Protein AF-A0A661LSS3-F1 (afdb_monomer)

Nearest PDB structures (foldseek):
  2e7u-assembl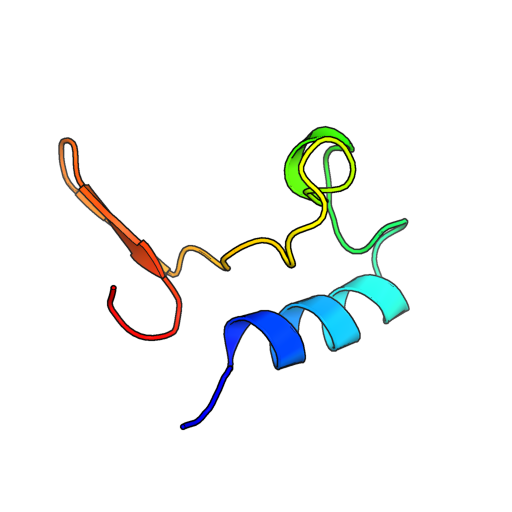y1_A-2  TM=9.623E-01  e=4.816E-05  Thermus thermophilus HB8
  4e77-assembly1_A-2  TM=9.561E-01  e=9.167E-05  Yersinia pestis Pestoides F
  5i92-assembly2_D  TM=9.756E-01  e=4.748E-04  Pseudomonas aeruginosa PAO1
  3k28-assembly2_D  TM=9.584E-01  e=5.885E-04  Bacillus anthracis str. 'Ames Ancestor'
  3k28-assembly1_A  TM=9.613E-01  e=6.789E-04  Bacillus anthracis str. 'Ames Ancestor'

Structure (mmCIF, N/CA/C/O backbone):
data_AF-A0A661LSS3-F1
#
_entry.id   AF-A0A661LSS3-F1
#
loop_
_atom_site.group_PDB
_atom_site.id
_atom_site.type_symbol
_atom_site.label_atom_id
_atom_site.label_alt_id
_atom_site.label_comp_id
_atom_site.label_asym_id
_atom_site.label_entity_id
_atom_site.lab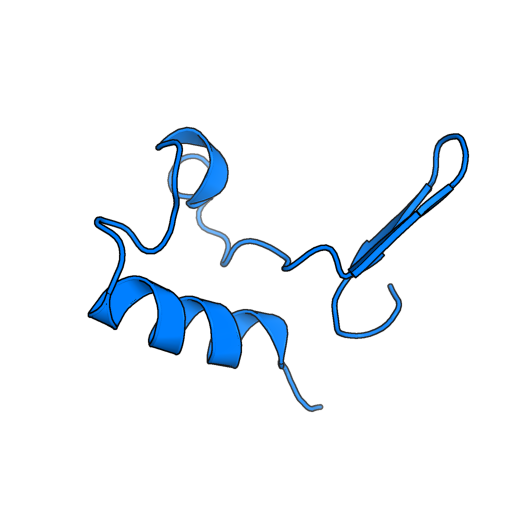el_seq_id
_atom_site.pdbx_PDB_ins_code
_atom_site.Cartn_x
_atom_site.Cartn_y
_atom_site.Cartn_z
_atom_site.occupancy
_atom_site.B_iso_or_equiv
_atom_site.auth_seq_id
_atom_site.auth_comp_id
_atom_site.auth_asym_id
_atom_site.auth_atom_id
_atom_site.pdbx_PDB_model_num
ATOM 1 N N . MET A 1 1 ? 9.409 -3.071 16.446 1.00 48.88 1 MET A N 1
ATOM 2 C CA . MET A 1 1 ? 8.205 -3.002 15.587 1.00 48.88 1 MET A CA 1
ATOM 3 C C . MET A 1 1 ? 8.629 -3.237 14.144 1.00 48.88 1 MET A C 1
ATOM 5 O O . MET A 1 1 ? 9.404 -2.451 13.619 1.00 48.88 1 MET A O 1
ATOM 9 N N . ARG A 1 2 ? 8.234 -4.357 13.528 1.00 56.09 2 ARG A N 1
ATOM 10 C CA . ARG A 1 2 ? 8.542 -4.626 12.113 1.00 56.09 2 ARG A CA 1
ATOM 11 C C . ARG A 1 2 ? 7.461 -3.961 11.262 1.00 56.09 2 ARG A C 1
ATOM 13 O O . ARG A 1 2 ? 6.343 -4.449 11.276 1.00 56.09 2 ARG A O 1
ATOM 20 N N . ASN A 1 3 ? 7.799 -2.883 10.555 1.00 80.69 3 ASN A N 1
ATOM 21 C CA . ASN A 1 3 ? 6.926 -2.272 9.549 1.00 80.69 3 ASN A CA 1
ATOM 22 C C . ASN A 1 3 ? 7.161 -2.986 8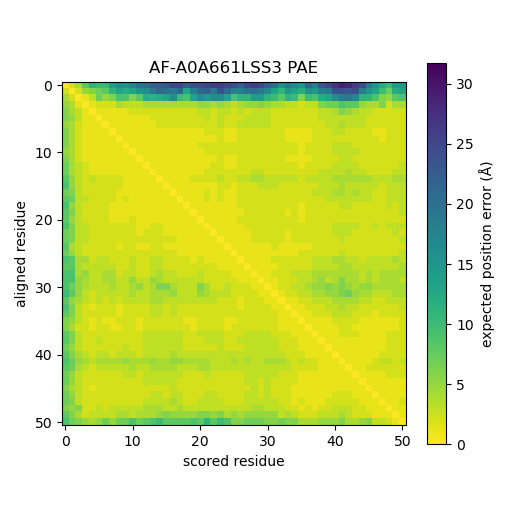.202 1.00 80.69 3 ASN A C 1
ATOM 24 O O . ASN A 1 3 ? 8.006 -2.584 7.396 1.00 80.69 3 ASN A O 1
ATOM 28 N N .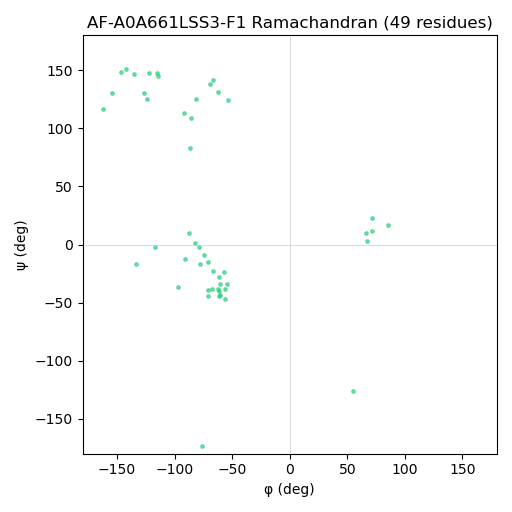 ARG A 1 4 ? 6.497 -4.133 8.022 1.00 90.00 4 ARG A N 1
ATOM 29 C CA . ARG A 1 4 ? 6.585 -4.968 6.817 1.00 90.00 4 ARG A CA 1
ATOM 30 C C . ARG A 1 4 ? 5.966 -4.253 5.625 1.00 90.00 4 ARG A C 1
ATOM 32 O O . ARG A 1 4 ? 6.542 -4.336 4.542 1.00 90.00 4 ARG A O 1
ATOM 39 N N . SER A 1 5 ? 4.864 -3.530 5.830 1.00 92.19 5 SER A N 1
ATOM 40 C CA . SER A 1 5 ? 4.201 -2.747 4.781 1.00 92.19 5 SER A CA 1
ATOM 41 C C . SER A 1 5 ? 5.163 -1.741 4.132 1.00 92.19 5 SER A C 1
ATOM 43 O O . SER A 1 5 ? 5.337 -1.757 2.914 1.00 92.19 5 SER A O 1
ATOM 45 N N . LYS A 1 6 ? 5.928 -0.980 4.928 1.00 92.81 6 LYS A N 1
ATOM 46 C CA . LYS A 1 6 ? 6.968 -0.065 4.420 1.00 92.81 6 LYS A CA 1
ATOM 47 C C . LYS A 1 6 ? 8.065 -0.786 3.634 1.00 92.81 6 LYS A C 1
ATOM 49 O O . LYS A 1 6 ? 8.473 -0.334 2.566 1.00 92.81 6 LYS A O 1
ATOM 54 N N . GLY A 1 7 ? 8.533 -1.929 4.136 1.00 94.75 7 GLY A N 1
ATOM 55 C CA . GLY A 1 7 ? 9.539 -2.737 3.444 1.00 94.75 7 GLY A CA 1
ATOM 56 C C . GLY A 1 7 ? 9.059 -3.254 2.084 1.00 94.75 7 GLY A C 1
ATOM 57 O O . GLY A 1 7 ? 9.829 -3.276 1.124 1.00 94.75 7 GLY A O 1
ATOM 58 N N . LEU A 1 8 ? 7.788 -3.647 1.982 1.00 95.88 8 LEU A N 1
ATOM 59 C CA . LEU A 1 8 ? 7.178 -4.071 0.722 1.00 95.88 8 LEU A CA 1
ATOM 60 C C . LEU A 1 8 ? 6.960 -2.898 -0.229 1.00 95.88 8 LEU A C 1
ATOM 62 O O . LEU A 1 8 ? 7.245 -3.046 -1.414 1.00 95.88 8 LEU A O 1
ATOM 66 N N . PHE A 1 9 ? 6.549 -1.732 0.273 1.00 96.06 9 PHE A N 1
ATOM 67 C CA . PHE A 1 9 ? 6.394 -0.539 -0.555 1.00 96.06 9 PHE A CA 1
ATOM 68 C C . PHE A 1 9 ? 7.724 -0.108 -1.186 1.00 96.06 9 PHE A C 1
ATOM 70 O O . PHE A 1 9 ? 7.792 0.097 -2.396 1.00 96.06 9 PHE A O 1
ATOM 77 N N . LEU A 1 10 ? 8.813 -0.098 -0.407 1.00 95.69 10 LEU A N 1
ATOM 78 C CA . LEU A 1 10 ? 10.164 0.172 -0.916 1.00 95.69 10 LEU A CA 1
ATOM 79 C C . LEU A 1 10 ? 10.617 -0.844 -1.974 1.00 95.69 10 LEU A C 1
ATOM 81 O O . LEU A 1 10 ? 11.344 -0.488 -2.898 1.00 95.69 10 LEU A O 1
ATOM 85 N N . LYS A 1 11 ? 10.211 -2.114 -1.858 1.00 97.19 11 LYS A N 1
ATOM 86 C CA . LYS A 1 11 ? 10.471 -3.119 -2.901 1.00 97.19 11 LYS A CA 1
ATOM 87 C C . LYS A 1 11 ? 9.624 -2.858 -4.145 1.00 97.19 11 LYS A C 1
ATOM 89 O O . LYS A 1 11 ? 10.159 -2.907 -5.245 1.00 97.19 11 LYS A O 1
ATOM 94 N N . ALA A 1 12 ? 8.339 -2.552 -3.976 1.00 97.69 12 ALA A N 1
ATOM 95 C CA . ALA A 1 12 ? 7.417 -2.286 -5.074 1.00 97.69 12 ALA A CA 1
ATOM 96 C C . ALA A 1 12 ? 7.847 -1.067 -5.899 1.00 97.69 12 ALA A C 1
ATOM 98 O O . ALA A 1 12 ? 7.814 -1.128 -7.123 1.00 97.69 12 ALA A O 1
ATOM 99 N N . GLN A 1 13 ? 8.333 -0.001 -5.256 1.00 97.25 13 GLN A N 1
ATOM 100 C CA . GLN A 1 13 ? 8.855 1.191 -5.938 1.00 97.25 13 GLN A CA 1
ATOM 101 C C . GLN A 1 13 ? 10.004 0.893 -6.914 1.00 97.25 13 GLN A C 1
ATOM 103 O O . GLN A 1 13 ? 10.213 1.659 -7.849 1.00 97.25 13 GLN A O 1
ATOM 108 N N . LYS A 1 14 ? 10.732 -0.217 -6.732 1.00 98.38 14 LYS A N 1
ATOM 109 C CA . LYS A 1 14 ? 11.820 -0.622 -7.638 1.00 98.38 14 LYS A CA 1
ATOM 110 C C . LYS A 1 14 ? 11.330 -1.265 -8.936 1.00 98.38 14 LYS A C 1
ATOM 112 O O . LYS A 1 14 ? 12.124 -1.399 -9.858 1.00 98.38 14 LYS A O 1
ATOM 117 N N . ILE A 1 15 ? 10.073 -1.711 -8.991 1.00 98.25 15 ILE A N 1
ATOM 118 C CA . ILE A 1 15 ? 9.552 -2.543 -10.090 1.00 98.25 15 ILE A CA 1
ATOM 119 C C . ILE A 1 15 ? 8.196 -2.083 -10.642 1.00 98.25 15 ILE A C 1
ATOM 121 O O . ILE A 1 15 ? 7.822 -2.489 -11.736 1.00 98.25 15 ILE A O 1
ATOM 125 N N . ILE A 1 16 ? 7.458 -1.240 -9.917 1.00 98.00 16 ILE A N 1
ATOM 126 C CA . ILE A 1 16 ? 6.168 -0.682 -10.332 1.00 98.00 16 ILE A CA 1
ATOM 127 C C . ILE A 1 16 ? 6.257 0.846 -10.203 1.00 98.00 16 ILE A C 1
ATOM 129 O O . ILE A 1 16 ? 6.652 1.330 -9.137 1.00 98.00 16 ILE A O 1
ATOM 133 N N . PRO A 1 17 ? 5.880 1.632 -11.230 1.00 97.38 17 PRO A N 1
ATOM 134 C CA . PRO A 1 17 ? 5.866 3.091 -11.141 1.00 97.38 17 PRO A CA 1
ATOM 135 C C . PRO A 1 17 ? 5.061 3.590 -9.933 1.00 97.38 17 PRO A C 1
ATOM 137 O O . PRO A 1 17 ? 3.901 3.231 -9.741 1.00 97.38 17 PRO A O 1
ATOM 140 N N . GLY A 1 18 ? 5.693 4.394 -9.073 1.00 95.88 18 GLY A N 1
ATOM 141 C CA . GLY A 1 18 ? 5.079 4.866 -7.823 1.00 95.88 18 GLY A CA 1
ATOM 142 C C . GLY A 1 18 ? 4.804 3.768 -6.782 1.00 95.88 18 GLY A C 1
ATOM 143 O O . GLY A 1 18 ? 4.113 4.025 -5.800 1.00 95.88 18 GLY A O 1
ATOM 144 N N . GLY A 1 19 ? 5.317 2.552 -6.990 1.00 97.50 19 GLY A N 1
ATOM 145 C CA . GLY A 1 19 ? 5.114 1.388 -6.130 1.00 97.50 19 GLY A CA 1
ATOM 146 C C . GLY A 1 19 ? 3.708 0.786 -6.180 1.00 97.50 19 GLY A C 1
ATOM 147 O O . GLY A 1 19 ? 3.393 -0.038 -5.322 1.00 97.50 19 GLY A O 1
ATOM 148 N N . VAL A 1 20 ? 2.852 1.187 -7.134 1.00 98.06 20 VAL A N 1
ATOM 149 C CA . VAL A 1 20 ? 1.433 0.790 -7.178 1.00 98.06 20 VAL A CA 1
ATOM 150 C C . VAL A 1 20 ? 0.874 0.635 -8.595 1.00 98.06 20 VAL A C 1
ATOM 152 O O . VAL A 1 20 ? 1.208 1.387 -9.499 1.00 98.06 20 VAL A O 1
ATOM 155 N N . ASN A 1 21 ? -0.078 -0.288 -8.766 1.00 98.19 21 ASN A N 1
ATOM 156 C CA . ASN A 1 21 ? -0.778 -0.517 -10.043 1.00 98.19 21 ASN A CA 1
ATOM 157 C C . ASN A 1 21 ? -1.949 0.456 -10.307 1.00 98.19 21 ASN A C 1
ATOM 159 O O . ASN A 1 21 ? -2.662 0.321 -11.294 1.00 98.19 21 ASN A O 1
ATOM 163 N N . SER A 1 22 ? -2.202 1.410 -9.406 1.00 97.81 22 SER A N 1
ATOM 164 C CA . SER A 1 22 ? -3.178 2.489 -9.596 1.00 97.81 22 SER A CA 1
ATOM 165 C C . SER A 1 22 ? -2.767 3.696 -8.741 1.00 97.81 22 SER A C 1
ATOM 167 O O . SER A 1 22 ? -2.518 3.497 -7.547 1.00 97.81 22 SER A O 1
ATOM 169 N N . PRO A 1 23 ? -2.699 4.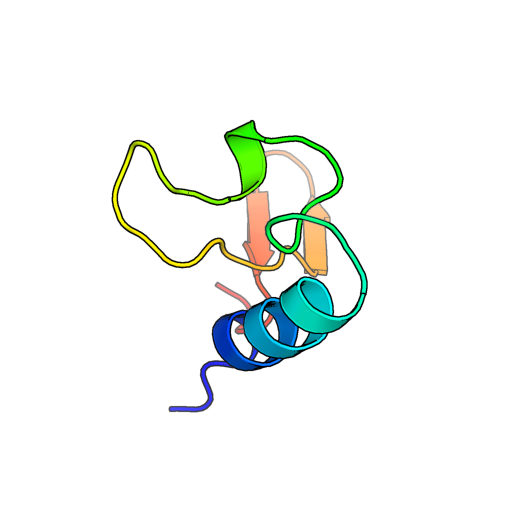931 -9.285 1.00 96.69 23 PRO A N 1
ATOM 170 C CA . PRO A 1 23 ? -2.104 6.084 -8.598 1.00 96.69 23 PRO A CA 1
ATOM 171 C C . PRO A 1 23 ? -2.675 6.396 -7.210 1.00 96.69 23 PRO A C 1
ATOM 173 O O . PRO A 1 23 ? -1.928 6.820 -6.328 1.00 96.69 23 PRO A O 1
ATOM 176 N N . VAL A 1 24 ? -3.977 6.165 -7.001 1.00 96.81 24 VAL A N 1
ATOM 177 C CA . VAL A 1 24 ? -4.661 6.428 -5.720 1.00 96.81 24 VAL A CA 1
ATOM 178 C C . VAL A 1 24 ? -4.083 5.600 -4.567 1.00 96.81 24 VAL A C 1
ATOM 180 O O . VAL A 1 24 ? -4.071 6.043 -3.423 1.00 96.81 24 VAL A O 1
ATOM 183 N N . ARG A 1 25 ? -3.528 4.418 -4.865 1.00 97.38 25 ARG A N 1
ATOM 184 C CA . ARG A 1 25 ? -3.008 3.487 -3.854 1.00 97.38 25 ARG A CA 1
ATOM 185 C C . ARG A 1 25 ? -1.674 3.927 -3.252 1.00 97.38 25 ARG A C 1
ATOM 187 O O . ARG A 1 25 ? -1.234 3.315 -2.292 1.00 97.38 25 ARG A O 1
ATOM 194 N N . ALA A 1 26 ? -1.021 4.954 -3.796 1.00 96.75 26 ALA A N 1
ATOM 195 C CA . ALA A 1 26 ? 0.276 5.422 -3.303 1.00 96.75 26 ALA A CA 1
ATOM 196 C C . ALA A 1 26 ? 0.182 6.292 -2.034 1.00 96.75 26 ALA A C 1
ATOM 198 O O . ALA A 1 26 ? 1.208 6.775 -1.572 1.00 96.75 26 ALA A O 1
ATOM 199 N N . GLY A 1 27 ? -1.021 6.587 -1.522 1.00 94.56 27 GLY A N 1
ATOM 200 C CA . GLY A 1 27 ? -1.203 7.376 -0.292 1.00 94.56 27 GLY A CA 1
ATOM 201 C C . GLY A 1 27 ? -0.780 8.851 -0.386 1.00 94.56 27 GLY A C 1
ATOM 202 O O . GLY A 1 27 ? -0.882 9.582 0.596 1.00 94.56 27 GLY A O 1
ATOM 203 N N . ARG A 1 28 ? -0.353 9.327 -1.568 1.00 94.25 28 ARG A N 1
ATOM 204 C CA . ARG A 1 28 ? 0.228 10.670 -1.766 1.00 94.25 28 ARG A CA 1
ATOM 205 C C . ARG A 1 28 ? -0.675 11.815 -1.311 1.00 94.25 28 ARG A C 1
ATOM 207 O O . ARG A 1 28 ? -0.174 12.775 -0.745 1.00 94.25 28 ARG A O 1
ATOM 214 N N . ALA A 1 29 ? -1.986 11.704 -1.527 1.00 95.31 29 ALA A N 1
ATOM 215 C CA . ALA A 1 29 ? -2.946 12.749 -1.162 1.00 95.31 29 ALA A CA 1
ATOM 216 C C . ALA A 1 29 ? -3.079 12.961 0.358 1.00 95.31 29 ALA A C 1
ATOM 218 O O . ALA A 1 29 ? -3.502 14.026 0.789 1.00 95.31 29 ALA A O 1
ATOM 219 N N . VAL A 1 30 ? -2.725 11.952 1.159 1.00 95.06 30 VAL A N 1
ATOM 220 C CA . VAL A 1 30 ? -2.859 11.964 2.624 1.00 95.06 30 VAL A CA 1
ATOM 221 C C . VAL A 1 30 ? -1.509 11.862 3.348 1.00 95.06 30 VAL A C 1
ATOM 223 O O . VAL A 1 30 ? -1.471 11.905 4.571 1.00 95.06 30 VAL A O 1
ATOM 226 N N . GLY A 1 31 ? -0.397 11.738 2.612 1.00 92.25 31 GLY A N 1
ATOM 227 C CA . GLY A 1 31 ? 0.961 11.772 3.166 1.00 92.25 31 GLY A CA 1
ATOM 228 C C . GLY A 1 31 ? 1.373 10.542 3.983 1.00 92.25 31 GLY A C 1
ATOM 229 O O . GLY A 1 31 ? 2.269 10.652 4.816 1.00 92.25 31 GLY A O 1
ATOM 230 N N . VAL A 1 32 ? 0.740 9.383 3.769 1.00 89.88 32 VAL A N 1
ATOM 231 C CA . VAL A 1 32 ? 1.053 8.141 4.501 1.00 89.88 32 VAL A CA 1
ATOM 232 C C . VAL A 1 32 ? 1.616 7.065 3.578 1.00 89.88 32 VAL A C 1
ATOM 234 O O . VAL A 1 32 ? 1.208 6.958 2.419 1.00 89.88 32 VAL A O 1
ATOM 237 N N . ASP A 1 33 ? 2.514 6.231 4.110 1.00 90.81 33 ASP A N 1
ATOM 238 C CA . ASP A 1 33 ? 2.901 4.982 3.448 1.00 90.81 33 ASP A CA 1
ATOM 239 C C . ASP A 1 33 ? 1.658 4.073 3.347 1.00 90.81 33 ASP A C 1
ATOM 241 O O . ASP A 1 33 ? 0.957 3.888 4.349 1.00 90.81 33 ASP A O 1
ATOM 245 N N . PRO A 1 34 ? 1.352 3.497 2.171 1.00 93.69 34 PRO A N 1
ATOM 246 C CA . PRO A 1 34 ? 0.152 2.691 2.017 1.00 93.69 34 PRO A CA 1
ATOM 247 C C . PRO A 1 34 ? 0.263 1.368 2.794 1.00 93.69 34 PRO A C 1
ATOM 249 O O . PRO A 1 34 ? 1.307 0.705 2.730 1.00 93.69 34 PRO A O 1
ATOM 252 N N . PRO A 1 35 ? -0.805 0.932 3.490 1.00 94.06 35 PRO A N 1
ATOM 253 C CA . PRO A 1 35 ? -0.830 -0.395 4.086 1.00 94.06 35 PRO A CA 1
ATOM 254 C C . PRO A 1 35 ? -0.829 -1.454 2.981 1.00 94.06 35 PRO A C 1
ATOM 256 O O . PRO A 1 35 ? -1.490 -1.308 1.949 1.00 94.06 35 PRO A O 1
ATOM 259 N N . PHE A 1 36 ? -0.108 -2.549 3.204 1.00 95.75 36 PHE A N 1
ATOM 260 C CA . PHE A 1 36 ? -0.206 -3.722 2.344 1.00 95.75 36 PHE A CA 1
ATOM 261 C C . PHE A 1 36 ? -1.256 -4.660 2.928 1.00 95.75 36 PHE A C 1
ATOM 263 O O . PHE A 1 36 ? -1.062 -5.215 4.004 1.00 95.75 36 PHE A O 1
ATOM 270 N N . ILE A 1 37 ? -2.372 -4.834 2.225 1.00 96.62 37 ILE A N 1
ATOM 271 C CA . ILE A 1 37 ? -3.472 -5.686 2.687 1.00 96.62 37 ILE A CA 1
ATOM 272 C C . ILE A 1 37 ? -3.157 -7.151 2.373 1.00 96.62 37 ILE A C 1
ATOM 274 O O . ILE A 1 37 ? -2.894 -7.499 1.221 1.00 96.62 37 ILE A O 1
ATOM 278 N N . ARG A 1 38 ? -3.189 -8.012 3.398 1.00 96.69 38 ARG A N 1
ATOM 279 C CA . ARG A 1 38 ? -2.946 -9.460 3.288 1.00 96.69 38 ARG A CA 1
ATOM 280 C C . ARG A 1 38 ? -4.236 -10.269 3.201 1.00 96.69 38 ARG A C 1
ATOM 282 O O . ARG A 1 38 ? -4.256 -11.303 2.535 1.00 96.69 38 ARG A O 1
ATOM 289 N N . ARG A 1 39 ? -5.282 -9.848 3.915 1.00 97.06 39 ARG A N 1
ATOM 290 C CA . ARG A 1 39 ? -6.571 -10.552 3.987 1.00 97.06 39 ARG A CA 1
ATOM 291 C C . ARG A 1 39 ? -7.717 -9.549 4.019 1.00 97.06 39 ARG A C 1
ATOM 293 O O . ARG A 1 39 ? -7.563 -8.452 4.546 1.00 97.06 39 ARG A O 1
ATOM 300 N N . ALA A 1 40 ? -8.862 -9.963 3.498 1.00 97.69 40 ALA A N 1
ATOM 301 C CA . ALA A 1 40 ? -10.144 -9.289 3.644 1.00 97.69 40 ALA A CA 1
ATOM 302 C C . ALA A 1 40 ? -11.222 -10.334 3.965 1.00 97.69 40 ALA A C 1
ATOM 304 O O . ALA A 1 40 ? -11.108 -11.476 3.514 1.00 97.69 40 ALA A O 1
ATOM 305 N N . ASP A 1 41 ? -12.220 -9.958 4.760 1.00 98.00 41 ASP A N 1
ATOM 306 C CA . ASP A 1 41 ? -13.314 -10.828 5.207 1.00 98.00 41 ASP A CA 1
ATOM 307 C 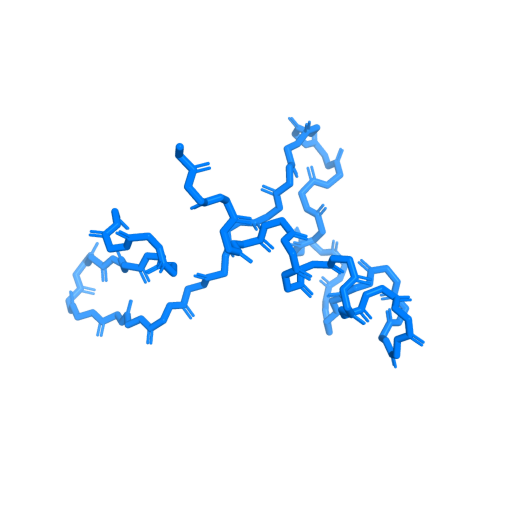C . ASP A 1 41 ? -14.470 -9.958 5.721 1.00 98.00 41 ASP A C 1
ATOM 309 O O . ASP A 1 41 ? -14.306 -9.185 6.670 1.00 98.00 41 ASP A O 1
ATOM 313 N N . GLY A 1 42 ? -15.623 -10.026 5.056 1.00 97.94 42 GLY A N 1
ATOM 314 C CA . GLY A 1 42 ? -16.743 -9.121 5.313 1.00 97.94 42 GLY A CA 1
ATOM 315 C C . GLY A 1 42 ? -16.340 -7.644 5.209 1.00 97.94 42 GLY A C 1
ATOM 316 O O . GLY A 1 42 ? -15.784 -7.207 4.202 1.00 97.94 42 GLY A O 1
ATOM 317 N N . CYS A 1 43 ? -16.622 -6.868 6.258 1.00 97.75 43 CYS A N 1
ATOM 318 C CA . CYS A 1 43 ? -16.290 -5.443 6.350 1.00 97.75 43 CYS A CA 1
ATOM 319 C C . CYS A 1 43 ? -14.880 -5.155 6.900 1.00 97.75 43 CYS A C 1
ATOM 321 O O . CYS A 1 43 ? -14.562 -3.999 7.181 1.00 97.75 43 CYS A O 1
ATOM 323 N N . TYR A 1 44 ? -14.037 -6.180 7.053 1.00 97.69 44 TYR A N 1
ATOM 324 C CA . TYR A 1 44 ? -12.721 -6.061 7.673 1.00 97.69 44 TYR A CA 1
ATOM 325 C C . TYR A 1 44 ? -11.588 -6.340 6.687 1.00 97.69 44 TYR A C 1
ATOM 327 O O . TYR A 1 44 ? -11.676 -7.206 5.811 1.00 97.69 44 TYR A O 1
ATOM 335 N N . LEU A 1 45 ? -10.490 -5.614 6.882 1.00 97.81 45 LEU A N 1
ATOM 336 C CA . LEU A 1 45 ? -9.219 -5.797 6.194 1.00 97.81 45 LEU A CA 1
ATOM 337 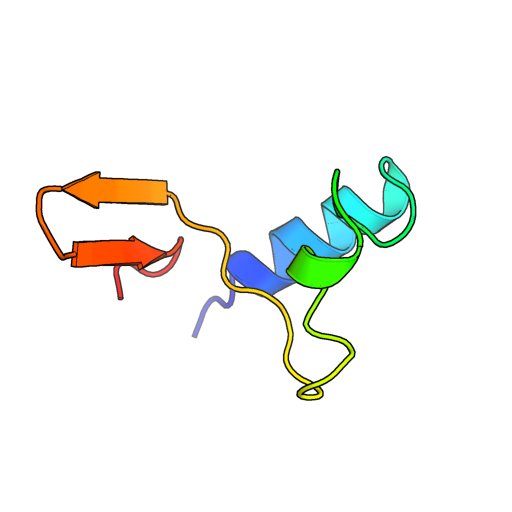C C . LEU A 1 45 ? -8.138 -6.049 7.241 1.00 97.81 45 LEU A C 1
ATOM 339 O O . LEU A 1 45 ? -8.214 -5.493 8.330 1.00 97.81 45 LEU A O 1
ATOM 343 N N . TRP A 1 46 ? -7.141 -6.854 6.879 1.00 96.62 46 TRP A N 1
ATOM 344 C CA . TRP A 1 46 ? -5.945 -7.072 7.685 1.00 96.62 46 TRP A CA 1
ATOM 345 C C . TRP A 1 46 ? -4.707 -6.736 6.870 1.00 96.62 46 TRP A C 1
ATOM 347 O O . TRP A 1 46 ? -4.505 -7.292 5.780 1.00 96.62 46 TRP A O 1
ATOM 357 N N . ASP A 1 47 ? -3.868 -5.855 7.399 1.00 95.38 47 ASP A N 1
ATOM 358 C CA . ASP A 1 47 ? -2.576 -5.526 6.805 1.00 95.38 47 ASP A CA 1
ATOM 359 C C . ASP A 1 47 ? -1.508 -6.622 7.045 1.00 95.38 47 ASP A C 1
ATOM 361 O O . ASP A 1 47 ? -1.780 -7.725 7.539 1.00 95.38 47 ASP A O 1
ATOM 365 N N . MET A 1 48 ? -0.260 -6.355 6.654 1.00 94.50 48 MET A N 1
ATOM 366 C CA . MET A 1 48 ? 0.862 -7.286 6.837 1.00 94.50 48 MET A CA 1
ATOM 367 C C . MET A 1 48 ? 1.304 -7.442 8.297 1.00 94.50 48 MET A C 1
ATOM 369 O O . MET A 1 48 ? 2.055 -8.377 8.619 1.00 94.50 48 MET A O 1
ATOM 373 N N . GLU A 1 49 ? 0.865 -6.536 9.161 1.00 92.69 49 GLU A N 1
ATOM 374 C CA . GLU A 1 49 ? 1.045 -6.537 10.602 1.00 92.69 49 GLU A CA 1
ATOM 375 C C . GLU A 1 49 ? -0.112 -7.259 11.324 1.00 92.69 49 GLU A C 1
ATOM 377 O O . GLU A 1 49 ? 0.052 -7.639 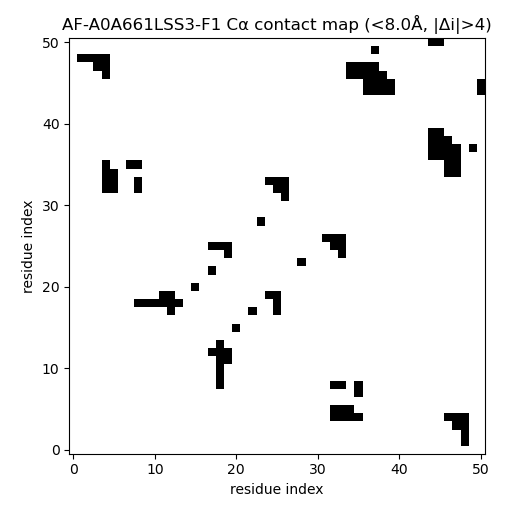12.483 1.00 92.69 49 GLU A O 1
ATOM 382 N N . GLY A 1 50 ? -1.217 -7.545 10.626 1.00 90.62 50 GLY A N 1
ATOM 383 C CA . GLY A 1 50 ? -2.414 -8.189 11.168 1.00 90.62 50 GLY A CA 1
ATOM 384 C C . GLY A 1 50 ? -3.392 -7.209 11.818 1.00 90.62 50 GLY A C 1
ATOM 385 O O . GLY A 1 50 ? -4.238 -7.652 12.595 1.00 90.62 50 GLY A O 1
ATOM 386 N N . LYS A 1 51 ? -3.252 -5.911 11.528 1.00 86.50 51 LYS A N 1
ATOM 387 C CA . LYS A 1 51 ? -4.150 -4.845 11.975 1.00 86.50 51 LYS A CA 1
ATOM 388 C C . LYS A 1 51 ? -5.316 -4.663 11.015 1.00 86.50 51 LYS A C 1
ATOM 390 O O . LYS A 1 51 ? -5.076 -4.789 9.793 1.00 86.50 51 LYS A O 1
#

Foldseek 3Di:
DDPVLVVQQVVLVVPPPLSDPDPVQNCVVPPDGHFAWDDDDPPDTQGPVGD

Mean predicted aligned error: 3.13 Å

Solvent-accessible surface area (backbone atoms only — not comparable to full-atom values): 3218 Å² total; per-residue (Å²): 136,83,64,55,30,60,56,50,43,62,54,30,48,76,78,32,77,80,35,36,99,47,82,81,62,43,25,70,95,77,75,43,85,46,80,40,75,72,49,72,58,92,98,44,66,24,30,69,82,68,84

Seco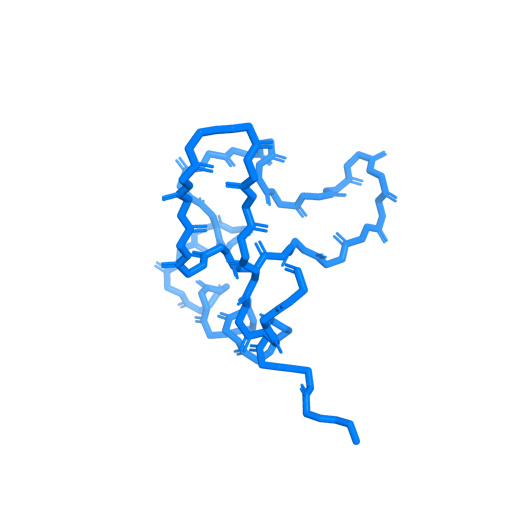ndary structure (DSSP, 8-state):
---HHHHHHHHHTTTSGGGSSSGGGG-TTTT-PPP-EEEEETTEEEETT--

Sequence (51 aa):
MRNRSKGLFLKAQKIIPGGVNSPVRAGRAVGVDPPFIRRADGCYLWDMEGK

pLDDT: mean 93.56, std 8.96, range [48.88, 98.38]

Radius of gyration: 11.38 Å; Cα contacts (8 Å, |Δi|>4): 60; chains: 1; bounding box: 29×24×27 Å